Protein AF-A0A9C9YVL3-F1 (afdb_monomer_lite)

pLDDT: mean 72.08, std 9.13, range [41.22, 84.81]

Foldseek 3Di:
DADQKFFFDQFPVVVVVLVVVLVVQLVVLVPDPDDPVVSVVSNVVSVVVSVVVCCVRVVQPQQNFRMWGCPDQFWIWTQGPVRDIFIWGFPDWDADPFKIWTFTQTPVRDTDIDIGGCRRGDVVNSVSVNVVRVVVVVVDDD

Radius of gyration: 19.19 Å; chains: 1; bounding box: 43×33×53 Å

Secondary structure (DSSP, 8-state):
---SEEE-PPPHHHHHHHHHHHHHHHHHHHHS---HHHHHHHHHHHHHHHHHHHHHHHS--TT-EEEEEE-SSSEEEEEETTS-EEEEEEEEEEE-SSEEEEEEEETTS-EEEEEEEGGGS-HHHHHHHHHHHHHHHHHS--

Sequence (142 aa):
MLPSILDLKPSRQLRYWTLGIHLFAAVLILLLPLTPLLKSLFVVVTLTGLWLQYKKLFLTPSNMVRAIYIQNPESWRLKMADGGAETARLEHSIVFPRLIVLYLRRENGKIRSLLIPRDALPADQHRCLRAALRLRDSDTPS

Structure (mmCIF, N/CA/C/O backbone):
data_AF-A0A9C9YVL3-F1
#
_entry.id   AF-A0A9C9YVL3-F1
#
loop_
_atom_site.group_PDB
_atom_site.id
_atom_site.type_symbol
_atom_site.label_atom_id
_atom_site.label_alt_id
_atom_site.label_comp_id
_atom_site.label_asym_id
_atom_site.label_entity_id
_atom_site.label_seq_id
_atom_site.pdbx_PDB_ins_code
_atom_site.Cartn_x
_atom_site.Cartn_y
_atom_site.Cartn_z
_atom_site.occupancy
_atom_site.B_iso_or_equiv
_atom_site.auth_seq_id
_atom_site.auth_comp_id
_atom_site.auth_asym_id
_atom_site.auth_atom_id
_atom_site.pdbx_PDB_model_num
ATOM 1 N N . MET A 1 1 ? -22.224 -4.935 11.912 1.00 45.50 1 MET A N 1
ATOM 2 C CA . MET A 1 1 ? -21.143 -4.792 12.911 1.00 45.50 1 MET A CA 1
ATOM 3 C C . MET A 1 1 ? -19.816 -4.902 12.181 1.00 45.50 1 MET A C 1
ATOM 5 O O . MET A 1 1 ? -19.635 -5.859 11.437 1.00 45.50 1 MET A O 1
ATOM 9 N N . LEU A 1 2 ? -18.947 -3.895 12.286 1.00 55.84 2 LEU A N 1
ATOM 10 C CA . LEU A 1 2 ? -17.602 -3.975 11.712 1.00 55.84 2 LEU A CA 1
ATOM 11 C C . LEU A 1 2 ? -16.800 -5.040 12.469 1.00 55.84 2 LEU A C 1
ATOM 13 O O . LEU A 1 2 ? -16.876 -5.067 13.697 1.00 55.84 2 LEU A O 1
ATOM 17 N N . PRO A 1 3 ? -16.044 -5.909 11.781 1.00 58.47 3 PRO A N 1
ATOM 18 C CA . PRO A 1 3 ? -15.129 -6.811 12.462 1.00 58.47 3 PRO A CA 1
ATOM 19 C C . PRO A 1 3 ? -14.082 -5.983 13.218 1.00 58.47 3 PRO A C 1
ATOM 21 O O . PRO A 1 3 ? -13.428 -5.119 12.636 1.00 58.47 3 PRO A O 1
ATOM 24 N N . SER A 1 4 ? -13.923 -6.249 14.516 1.00 62.88 4 SER A N 1
ATOM 25 C CA . SER A 1 4 ? -12.994 -5.529 15.401 1.00 62.88 4 SER A CA 1
ATOM 26 C C . SER A 1 4 ? -11.519 -5.737 15.035 1.00 62.88 4 SER A C 1
ATOM 28 O O . SER A 1 4 ? -10.655 -5.027 15.546 1.00 62.88 4 SER A O 1
ATOM 30 N N . ILE A 1 5 ? -11.229 -6.705 14.159 1.00 67.25 5 ILE A N 1
ATOM 31 C CA . ILE A 1 5 ? -9.888 -7.072 13.704 1.00 67.25 5 ILE A CA 1
ATOM 32 C C . ILE A 1 5 ? -9.929 -7.292 12.190 1.00 67.25 5 ILE A C 1
ATOM 34 O O . ILE A 1 5 ? -10.707 -8.108 11.691 1.00 67.25 5 ILE A O 1
ATOM 38 N N . LEU A 1 6 ? -9.082 -6.566 11.466 1.00 67.56 6 LEU A N 1
ATOM 39 C CA . LEU A 1 6 ? -8.840 -6.736 10.035 1.00 67.56 6 LEU A CA 1
ATOM 40 C C . LEU A 1 6 ? -7.425 -7.283 9.846 1.00 67.56 6 LEU A C 1
ATOM 42 O O . LEU A 1 6 ? -6.454 -6.541 10.003 1.00 67.56 6 LEU A O 1
ATOM 46 N N . ASP A 1 7 ? -7.317 -8.568 9.507 1.00 66.75 7 ASP A N 1
ATOM 47 C CA . ASP A 1 7 ? -6.041 -9.214 9.189 1.00 66.75 7 ASP A CA 1
ATOM 48 C C . ASP A 1 7 ? -5.690 -8.982 7.719 1.00 66.75 7 ASP A C 1
ATOM 50 O O . ASP A 1 7 ? -6.351 -9.490 6.809 1.00 66.75 7 ASP A O 1
ATOM 54 N N . LEU A 1 8 ? -4.626 -8.218 7.482 1.00 64.75 8 LEU A N 1
ATOM 55 C CA . LEU A 1 8 ? -4.155 -7.898 6.141 1.00 64.75 8 LEU A CA 1
ATOM 56 C C . LEU A 1 8 ? -3.288 -9.048 5.626 1.00 64.75 8 LEU A C 1
ATOM 58 O O . LEU A 1 8 ? -2.188 -9.302 6.123 1.00 64.75 8 LEU A O 1
ATOM 62 N N . LYS A 1 9 ? -3.773 -9.748 4.599 1.00 62.88 9 LYS A N 1
ATOM 63 C CA . LYS A 1 9 ? -2.984 -10.750 3.877 1.00 62.88 9 LYS A CA 1
ATOM 64 C C . LYS A 1 9 ? -2.210 -10.089 2.732 1.00 62.88 9 LYS A C 1
ATOM 66 O O . LYS A 1 9 ? -2.752 -9.231 2.036 1.00 62.88 9 LYS A O 1
ATOM 71 N N . PRO A 1 10 ? -0.957 -10.497 2.472 1.00 57.25 10 PRO A N 1
ATOM 72 C CA . PRO A 1 10 ? -0.242 -10.057 1.280 1.00 57.25 10 PRO A CA 1
ATOM 73 C C . PRO A 1 10 ? -0.987 -10.542 0.024 1.00 57.25 10 PRO A C 1
ATOM 75 O O . PRO A 1 10 ? -1.215 -11.744 -0.147 1.00 57.25 10 PRO A O 1
ATOM 78 N N . SER A 1 11 ? -1.397 -9.606 -0.841 1.00 60.53 11 SER A N 1
ATOM 79 C CA . SER A 1 11 ? -2.190 -9.920 -2.037 1.00 60.53 11 SER A CA 1
ATOM 80 C C . SER A 1 11 ? -1.383 -10.770 -3.021 1.00 60.53 11 SER A C 1
ATOM 82 O O . SER A 1 11 ? -0.362 -10.348 -3.568 1.00 60.53 11 SER A O 1
ATOM 84 N N . ARG A 1 12 ? -1.885 -11.980 -3.290 1.00 59.88 12 ARG A N 1
ATOM 85 C CA . ARG A 1 12 ? -1.349 -12.879 -4.324 1.00 59.88 12 ARG A CA 1
ATOM 86 C C . ARG A 1 12 ? -1.584 -12.339 -5.736 1.00 59.88 12 ARG A C 1
ATOM 88 O O . ARG A 1 12 ? -0.812 -12.641 -6.640 1.00 59.88 12 ARG A O 1
ATOM 95 N N . GLN A 1 13 ? -2.627 -11.537 -5.929 1.00 62.44 13 GLN A N 1
ATOM 96 C CA . GLN A 1 13 ? -3.046 -11.049 -7.240 1.00 62.44 13 GLN A CA 1
ATOM 97 C C . GLN A 1 13 ? -2.070 -10.015 -7.801 1.00 62.44 13 GLN A C 1
ATOM 99 O O . GLN A 1 13 ? -1.775 -10.035 -8.995 1.00 62.44 13 GLN A O 1
ATOM 104 N N . LEU A 1 14 ? -1.495 -9.180 -6.929 1.00 62.88 14 LEU A N 1
ATOM 105 C CA . LEU A 1 14 ? -0.442 -8.245 -7.313 1.00 62.88 14 LEU A CA 1
ATOM 106 C C . LEU A 1 14 ? 0.786 -8.985 -7.865 1.00 62.88 14 LEU A C 1
ATOM 108 O O . LEU A 1 14 ? 1.341 -8.584 -8.880 1.00 62.88 14 LEU A O 1
ATOM 112 N N . ARG A 1 15 ? 1.155 -10.121 -7.258 1.00 63.22 15 ARG A N 1
ATOM 113 C CA . ARG A 1 15 ? 2.281 -10.952 -7.711 1.00 63.22 15 ARG A CA 1
ATOM 114 C C . ARG A 1 15 ? 2.055 -11.512 -9.119 1.00 63.22 15 ARG A C 1
ATOM 116 O O . ARG A 1 15 ? 2.984 -11.505 -9.922 1.00 63.22 15 ARG A O 1
ATOM 123 N N . TYR A 1 16 ? 0.837 -11.965 -9.426 1.00 71.56 16 TYR A N 1
ATOM 124 C CA . TYR A 1 16 ? 0.492 -12.452 -10.766 1.00 71.56 16 TYR A CA 1
ATOM 125 C C . TYR A 1 16 ? 0.487 -11.333 -11.811 1.00 71.56 16 TYR A C 1
ATOM 127 O O . TYR A 1 16 ? 1.026 -11.527 -12.896 1.00 71.56 16 TYR A O 1
ATOM 135 N N . TRP A 1 17 ? -0.059 -10.158 -11.482 1.00 73.00 17 TRP A N 1
ATOM 136 C CA . TRP A 1 17 ? -0.044 -9.004 -12.388 1.00 73.00 17 TRP A CA 1
ATOM 137 C C . TRP A 1 17 ? 1.367 -8.504 -12.667 1.00 73.00 17 TRP A C 1
ATOM 139 O O . TRP A 1 17 ? 1.712 -8.282 -13.826 1.00 73.00 17 TRP A O 1
ATOM 149 N N . THR A 1 18 ? 2.199 -8.383 -11.629 1.00 70.12 18 THR A N 1
ATOM 150 C CA . THR A 1 18 ? 3.607 -8.024 -11.800 1.00 70.12 18 THR A CA 1
ATOM 151 C C . THR A 1 18 ? 4.293 -9.032 -12.717 1.00 70.12 18 THR A C 1
ATOM 153 O O . THR A 1 18 ? 4.921 -8.621 -13.687 1.00 70.12 18 THR A O 1
ATOM 156 N N . LEU A 1 19 ? 4.120 -10.339 -12.490 1.00 74.75 19 LEU A N 1
ATOM 157 C CA . LEU A 1 19 ? 4.723 -11.362 -13.347 1.00 74.75 19 LEU A CA 1
ATOM 158 C C . LEU A 1 19 ? 4.229 -11.266 -14.800 1.00 74.75 19 LEU A C 1
ATOM 160 O O . LEU A 1 19 ? 5.043 -11.290 -15.718 1.00 74.75 19 LEU A O 1
ATOM 164 N N . GLY A 1 20 ? 2.919 -11.100 -15.005 1.00 78.00 20 GLY A N 1
ATOM 165 C CA . GLY A 1 20 ? 2.313 -10.993 -16.333 1.00 78.00 20 GLY A CA 1
ATOM 166 C C . GLY A 1 20 ? 2.812 -9.784 -17.123 1.00 78.00 20 GLY A C 1
ATOM 167 O O . GLY A 1 20 ? 3.191 -9.932 -18.282 1.00 78.00 20 GLY A O 1
ATOM 168 N N . ILE A 1 21 ? 2.894 -8.609 -16.490 1.00 79.69 21 ILE A N 1
ATOM 169 C CA . ILE A 1 21 ? 3.421 -7.389 -17.125 1.00 79.69 21 ILE A CA 1
ATOM 170 C C . ILE A 1 21 ? 4.890 -7.570 -17.520 1.00 79.69 21 ILE A C 1
ATOM 172 O O . ILE A 1 21 ? 5.280 -7.157 -18.608 1.00 79.69 21 ILE A O 1
ATOM 176 N N . HIS A 1 22 ? 5.700 -8.215 -16.675 1.00 72.69 22 HIS A N 1
ATOM 177 C CA . HIS A 1 22 ? 7.117 -8.437 -16.973 1.00 72.69 22 HIS A CA 1
ATOM 178 C C . HIS A 1 22 ? 7.315 -9.461 -18.093 1.00 72.69 22 HIS A C 1
ATOM 180 O O . HIS A 1 22 ? 8.167 -9.252 -18.955 1.00 72.69 22 HIS A O 1
ATOM 186 N N . LEU A 1 23 ? 6.502 -10.523 -18.131 1.00 78.50 23 LEU A N 1
ATOM 187 C CA . LEU A 1 23 ? 6.513 -11.482 -19.237 1.00 78.50 23 LEU A CA 1
ATOM 188 C C . LEU A 1 23 ? 6.107 -10.805 -20.552 1.00 78.50 23 LEU A C 1
ATOM 190 O O . LEU A 1 23 ? 6.771 -10.978 -21.569 1.00 78.50 23 LEU A O 1
ATOM 194 N N . PHE A 1 24 ? 5.047 -9.997 -20.519 1.00 78.69 24 PHE A N 1
ATOM 195 C CA . PHE A 1 24 ? 4.554 -9.274 -21.688 1.00 78.69 24 PHE A CA 1
ATOM 196 C C . PHE A 1 24 ? 5.580 -8.258 -22.206 1.00 78.69 24 PHE A C 1
ATOM 198 O O . PHE A 1 24 ? 5.845 -8.205 -23.405 1.00 78.69 24 PHE A O 1
ATOM 205 N N . ALA A 1 25 ? 6.224 -7.512 -21.302 1.00 74.75 25 ALA A N 1
ATOM 206 C CA . ALA A 1 25 ? 7.321 -6.614 -21.645 1.00 74.75 25 ALA A CA 1
ATOM 207 C C . ALA A 1 25 ? 8.502 -7.372 -22.277 1.00 74.75 25 ALA A C 1
ATOM 209 O O . ALA A 1 25 ? 9.006 -6.949 -23.314 1.00 74.75 25 ALA A O 1
ATOM 210 N N . ALA A 1 26 ? 8.906 -8.517 -21.714 1.00 73.69 26 ALA A N 1
ATOM 211 C CA . ALA A 1 26 ? 9.981 -9.341 -22.270 1.00 73.69 26 ALA A CA 1
ATOM 212 C C . ALA A 1 26 ? 9.658 -9.847 -23.687 1.00 73.69 26 ALA A C 1
ATOM 214 O O . ALA A 1 26 ? 10.512 -9.786 -24.572 1.00 73.69 26 ALA A O 1
ATOM 215 N N . VAL A 1 27 ? 8.416 -10.285 -23.919 1.00 77.81 27 VAL A N 1
ATOM 216 C CA . VAL A 1 27 ? 7.931 -10.720 -25.238 1.00 77.81 27 VAL A CA 1
ATOM 217 C C . VAL A 1 27 ? 7.959 -9.561 -26.239 1.00 77.81 27 VAL A C 1
ATOM 219 O O . VAL A 1 27 ? 8.515 -9.715 -27.325 1.00 77.81 27 VAL A O 1
ATOM 222 N N . LEU A 1 28 ? 7.453 -8.381 -25.866 1.00 75.75 28 LEU A N 1
ATOM 223 C CA . LEU A 1 28 ? 7.488 -7.192 -26.726 1.00 75.75 28 LEU A CA 1
ATOM 224 C C . LEU A 1 28 ? 8.918 -6.776 -27.097 1.00 75.75 28 LEU A C 1
ATOM 226 O O . LEU A 1 28 ? 9.182 -6.473 -28.259 1.00 75.75 28 LEU A O 1
ATOM 230 N N . ILE A 1 29 ? 9.852 -6.805 -26.141 1.00 69.06 29 ILE A N 1
ATOM 2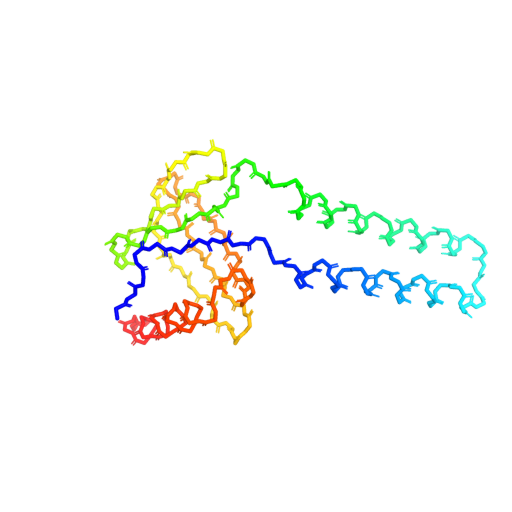31 C CA . ILE A 1 29 ? 11.272 -6.497 -26.387 1.00 69.06 29 ILE A CA 1
ATOM 232 C C . ILE A 1 29 ? 11.897 -7.504 -27.367 1.00 69.06 29 ILE A C 1
ATOM 234 O O . ILE A 1 29 ? 12.739 -7.128 -28.188 1.00 69.06 29 ILE A O 1
ATOM 238 N N . LEU A 1 30 ? 11.493 -8.777 -27.304 1.00 69.19 30 LEU A N 1
ATOM 239 C CA . LEU A 1 30 ? 11.973 -9.814 -28.219 1.00 69.19 30 LEU A CA 1
ATOM 240 C C . LEU A 1 30 ? 11.456 -9.610 -29.649 1.00 69.19 30 LEU A C 1
ATOM 242 O O . LEU A 1 30 ? 12.251 -9.713 -30.585 1.00 69.19 30 LEU A O 1
ATOM 246 N N . LEU A 1 31 ? 10.165 -9.297 -29.796 1.00 74.94 31 LEU A N 1
ATOM 247 C CA . LEU A 1 31 ? 9.484 -9.097 -31.083 1.00 74.94 31 LEU A CA 1
ATOM 248 C C . LEU A 1 31 ? 9.907 -7.815 -31.809 1.00 74.94 31 LEU A C 1
ATOM 250 O O . LEU A 1 31 ? 9.845 -7.759 -33.036 1.00 74.94 31 LEU A O 1
ATOM 254 N N . LEU A 1 32 ? 10.339 -6.785 -31.080 1.00 74.19 32 LEU A N 1
ATOM 255 C CA . LEU A 1 32 ? 10.742 -5.524 -31.689 1.00 74.19 32 LEU A CA 1
ATOM 256 C C . LEU A 1 32 ? 12.115 -5.647 -32.395 1.00 74.19 32 LEU A C 1
ATOM 258 O O . LEU A 1 32 ? 13.082 -6.134 -31.787 1.00 74.19 32 LEU A O 1
ATOM 262 N N . PRO A 1 33 ? 12.260 -5.150 -33.641 1.00 75.25 33 PRO A N 1
ATOM 263 C CA . PRO A 1 33 ? 13.529 -5.114 -34.370 1.00 75.25 33 PRO A CA 1
ATOM 264 C C . PRO A 1 33 ? 14.397 -3.944 -33.875 1.00 75.25 33 PRO A C 1
ATOM 266 O O . PRO A 1 33 ? 14.760 -3.038 -34.618 1.00 75.25 33 PRO A O 1
ATOM 269 N N . LEU A 1 34 ? 14.677 -3.927 -32.572 1.00 70.06 34 LEU A N 1
ATOM 270 C CA . LEU A 1 34 ? 15.510 -2.923 -31.919 1.00 70.06 34 LEU A CA 1
ATOM 271 C C . LEU A 1 34 ? 16.987 -3.293 -32.000 1.00 70.06 34 LEU A C 1
ATOM 273 O O . LEU A 1 34 ? 17.353 -4.471 -31.982 1.00 70.06 34 LEU A O 1
ATOM 277 N N . THR A 1 35 ? 17.838 -2.268 -31.989 1.00 78.81 35 THR A N 1
ATOM 278 C CA . THR A 1 35 ? 19.279 -2.441 -31.815 1.00 78.81 35 THR A CA 1
ATOM 279 C C . THR A 1 35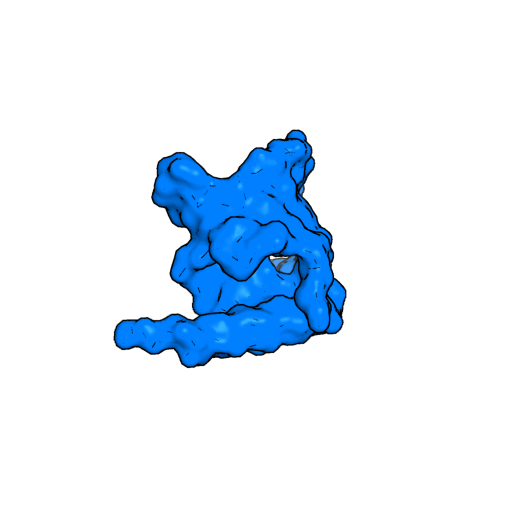 ? 19.578 -3.124 -30.472 1.00 78.81 35 THR A C 1
ATOM 281 O O . THR A 1 35 ? 18.872 -2.897 -29.480 1.00 78.81 35 THR A O 1
ATOM 284 N N . PRO A 1 36 ? 20.632 -3.958 -30.397 1.00 75.81 36 PRO A N 1
ATOM 285 C CA . PRO A 1 36 ? 20.960 -4.724 -29.191 1.00 75.81 36 PRO A CA 1
ATOM 286 C C . PRO A 1 36 ? 21.189 -3.835 -27.957 1.00 75.81 36 PRO A C 1
ATOM 288 O O . PRO A 1 36 ? 20.892 -4.249 -26.838 1.00 75.81 36 PRO A O 1
ATOM 291 N N . LEU A 1 37 ? 21.633 -2.591 -28.163 1.00 77.69 37 LEU A N 1
ATOM 292 C CA . LEU A 1 37 ? 21.833 -1.595 -27.110 1.00 77.69 37 LEU A CA 1
ATOM 293 C C . LEU A 1 37 ? 20.510 -1.078 -26.511 1.00 77.69 37 LEU A C 1
ATOM 295 O O . LEU A 1 37 ? 20.411 -0.881 -25.304 1.00 77.69 37 LEU A O 1
ATOM 299 N N . LEU A 1 38 ? 19.466 -0.902 -27.330 1.00 72.88 38 LEU A N 1
ATOM 300 C CA . LEU A 1 38 ? 18.135 -0.550 -26.826 1.00 72.88 38 LEU A CA 1
ATOM 301 C C . LEU A 1 38 ? 17.477 -1.743 -26.124 1.00 72.88 38 LEU A C 1
ATOM 303 O O . LEU A 1 38 ? 16.845 -1.563 -25.084 1.00 72.88 38 LEU A O 1
ATOM 307 N N . LYS A 1 39 ? 17.660 -2.967 -26.646 1.00 73.94 39 LYS A N 1
ATOM 308 C CA . LYS A 1 39 ? 17.154 -4.187 -25.992 1.00 73.94 39 LYS A CA 1
ATOM 309 C C . LYS A 1 39 ? 17.741 -4.364 -24.592 1.00 73.94 39 LYS A C 1
ATOM 311 O O . LYS A 1 39 ? 16.986 -4.633 -23.659 1.00 73.94 39 LYS A O 1
ATOM 316 N N . SER A 1 40 ? 19.052 -4.172 -24.420 1.00 75.50 40 SER A N 1
ATOM 317 C CA . SER A 1 40 ? 19.684 -4.277 -23.099 1.00 75.50 40 SER A CA 1
ATOM 318 C C . SER A 1 40 ? 19.174 -3.204 -22.132 1.00 75.50 40 SER A C 1
ATOM 320 O O . SER A 1 40 ? 18.864 -3.529 -20.986 1.00 75.50 40 SER A O 1
ATOM 322 N N . LEU A 1 41 ? 18.982 -1.963 -22.596 1.00 77.25 41 LEU A N 1
ATOM 323 C CA . LEU A 1 41 ? 18.432 -0.882 -21.775 1.00 77.25 41 LEU A CA 1
ATOM 324 C C . LEU A 1 41 ? 17.012 -1.202 -21.280 1.00 77.25 41 LEU A C 1
ATOM 326 O O . LEU A 1 41 ? 16.736 -1.090 -20.085 1.00 77.25 41 LEU A O 1
ATOM 330 N N . PHE A 1 42 ? 16.126 -1.667 -22.166 1.00 75.06 42 PHE A N 1
ATOM 331 C CA . PHE A 1 42 ? 14.765 -2.053 -21.785 1.00 75.06 42 PHE A CA 1
ATOM 332 C C . PHE A 1 42 ? 14.742 -3.221 -20.793 1.00 75.06 42 PHE A C 1
ATOM 334 O O . PHE A 1 42 ? 13.974 -3.191 -19.828 1.00 75.06 42 PHE A O 1
ATOM 341 N N . VAL A 1 43 ? 15.601 -4.226 -20.980 1.00 75.75 43 VAL A N 1
ATOM 342 C CA . VAL A 1 43 ? 15.724 -5.352 -20.042 1.00 75.75 43 VAL A CA 1
ATOM 343 C C . VAL A 1 43 ? 16.179 -4.868 -18.665 1.00 75.75 43 VAL A C 1
ATOM 345 O O . VAL A 1 43 ? 15.576 -5.253 -17.663 1.00 75.75 43 VAL A O 1
ATOM 348 N N . VAL A 1 44 ? 17.173 -3.976 -18.598 1.00 78.25 44 VAL A N 1
ATOM 349 C CA . VAL A 1 44 ? 17.663 -3.404 -17.331 1.00 78.25 44 VAL A CA 1
ATOM 350 C C . VAL A 1 44 ? 16.570 -2.606 -16.622 1.00 78.25 44 VAL A C 1
ATOM 352 O O . VAL A 1 44 ? 16.369 -2.805 -15.423 1.00 78.25 44 VAL A O 1
ATOM 355 N N . VAL A 1 45 ? 15.826 -1.759 -17.341 1.00 78.69 45 VAL A N 1
ATOM 356 C CA . VAL A 1 45 ? 14.703 -0.981 -16.781 1.00 78.69 45 VAL A CA 1
ATOM 357 C C . VAL A 1 45 ? 13.606 -1.903 -16.242 1.00 78.69 45 VAL A C 1
ATOM 359 O O . VAL A 1 45 ? 13.087 -1.697 -15.145 1.00 78.69 45 VAL A O 1
ATOM 362 N N . THR A 1 46 ? 13.290 -2.968 -16.978 1.00 74.69 46 THR A N 1
ATOM 363 C CA . THR A 1 46 ? 12.259 -3.936 -16.583 1.00 74.69 46 THR A CA 1
ATOM 364 C C . THR A 1 46 ? 12.697 -4.734 -15.348 1.00 74.69 46 THR A C 1
ATOM 366 O O . THR A 1 46 ? 11.932 -4.876 -14.397 1.00 74.69 46 THR A O 1
ATOM 369 N N . LEU A 1 47 ? 13.955 -5.185 -15.299 1.00 76.12 47 LEU A N 1
ATOM 370 C CA . LEU A 1 47 ? 14.532 -5.887 -14.144 1.00 76.12 47 LEU A CA 1
ATOM 371 C C . LEU A 1 47 ? 14.639 -4.997 -12.903 1.00 76.12 47 LEU A C 1
ATOM 373 O O . LEU A 1 47 ? 14.337 -5.453 -11.801 1.00 76.12 47 LEU A O 1
ATOM 377 N N . THR A 1 48 ? 15.032 -3.731 -13.053 1.00 78.75 48 THR A N 1
ATOM 378 C CA . THR A 1 48 ? 15.077 -2.787 -11.923 1.00 78.75 48 THR A CA 1
ATOM 379 C C . THR A 1 48 ? 13.679 -2.456 -11.411 1.00 78.75 48 THR A C 1
ATOM 381 O O . THR A 1 48 ? 13.471 -2.448 -10.197 1.00 78.75 48 THR A O 1
ATOM 384 N N . GLY A 1 49 ? 12.699 -2.272 -12.300 1.00 73.69 49 GLY A N 1
ATOM 385 C CA . GLY A 1 49 ? 11.288 -2.136 -11.928 1.00 73.69 49 GLY A CA 1
ATOM 386 C C . GLY A 1 49 ? 10.768 -3.353 -11.155 1.00 73.69 49 GLY A C 1
ATOM 387 O O . GLY A 1 49 ? 10.164 -3.188 -10.087 1.00 73.69 49 GLY A O 1
ATOM 388 N N . LEU A 1 50 ? 11.081 -4.565 -11.633 1.00 70.31 50 LEU A N 1
ATOM 389 C CA . LEU A 1 50 ? 10.746 -5.817 -10.952 1.00 70.31 50 LEU A CA 1
ATOM 390 C C . LEU A 1 50 ? 11.385 -5.881 -9.576 1.00 70.31 50 LEU A C 1
ATOM 392 O O . LEU A 1 50 ? 10.710 -6.196 -8.605 1.00 70.31 50 LEU A O 1
ATOM 396 N N . TRP A 1 51 ? 12.675 -5.567 -9.484 1.00 71.69 51 TRP A N 1
ATOM 397 C CA . TRP A 1 51 ? 13.438 -5.634 -8.246 1.00 71.69 51 TRP A CA 1
ATOM 398 C C . TRP A 1 51 ? 12.924 -4.642 -7.203 1.00 71.69 51 TRP A C 1
ATOM 400 O O . TRP A 1 51 ? 12.790 -4.996 -6.034 1.00 71.69 51 TRP A O 1
ATOM 410 N N . LEU A 1 52 ? 12.574 -3.418 -7.607 1.00 70.12 52 LEU A N 1
ATOM 411 C CA . LEU A 1 52 ? 12.001 -2.409 -6.713 1.00 70.12 52 LEU A CA 1
ATOM 412 C C . LEU A 1 52 ? 10.596 -2.797 -6.232 1.00 70.12 52 LEU A C 1
ATOM 414 O O . LEU A 1 52 ? 10.291 -2.629 -5.048 1.00 70.12 52 LEU A O 1
ATOM 418 N N . GLN A 1 53 ? 9.750 -3.343 -7.113 1.00 64.50 53 GLN A N 1
ATOM 419 C CA . GLN A 1 53 ? 8.438 -3.873 -6.719 1.00 64.50 53 GLN A CA 1
ATOM 420 C C . GLN A 1 53 ? 8.572 -5.104 -5.828 1.00 64.50 53 GLN A C 1
ATOM 422 O O . GLN A 1 53 ? 7.912 -5.179 -4.796 1.00 64.50 53 GLN A O 1
ATOM 427 N N . TYR A 1 54 ? 9.451 -6.036 -6.189 1.00 63.84 54 TYR A N 1
ATOM 428 C CA . TYR A 1 54 ? 9.737 -7.236 -5.418 1.00 63.84 54 TYR A CA 1
ATOM 429 C C . TYR A 1 54 ? 10.262 -6.862 -4.038 1.00 63.84 54 TYR A C 1
ATOM 431 O O . TYR A 1 54 ? 9.736 -7.354 -3.049 1.00 63.84 54 TYR A O 1
ATOM 439 N N . LYS A 1 55 ? 11.202 -5.914 -3.935 1.00 60.06 55 LYS A N 1
ATOM 440 C CA . LYS A 1 55 ? 11.629 -5.362 -2.647 1.00 60.06 55 LYS A CA 1
ATOM 441 C C . LYS A 1 55 ? 10.443 -4.804 -1.861 1.00 60.06 55 LYS A C 1
ATOM 443 O O . LYS A 1 55 ? 10.282 -5.179 -0.713 1.00 60.06 55 LYS A O 1
ATOM 448 N N . LYS A 1 56 ? 9.577 -3.980 -2.455 1.00 59.75 56 LYS A N 1
ATOM 449 C CA . LYS A 1 56 ? 8.406 -3.423 -1.747 1.00 59.75 56 LYS A CA 1
ATOM 450 C C . LYS A 1 56 ? 7.372 -4.473 -1.314 1.00 59.75 56 LYS A C 1
ATOM 452 O O . LYS A 1 56 ? 6.693 -4.248 -0.318 1.00 59.75 56 LYS A O 1
ATOM 457 N N . LEU A 1 57 ? 7.224 -5.572 -2.057 1.00 57.12 57 LEU A N 1
ATOM 458 C CA . LEU A 1 57 ? 6.239 -6.625 -1.778 1.00 57.12 57 LEU A CA 1
ATOM 459 C C . LEU A 1 57 ? 6.761 -7.739 -0.865 1.00 57.12 57 LEU A C 1
ATOM 461 O O . LEU A 1 57 ? 6.004 -8.256 -0.050 1.00 57.12 57 LEU A O 1
ATOM 465 N N . PHE A 1 58 ? 8.016 -8.153 -1.047 1.00 50.22 58 PHE A N 1
ATOM 466 C CA . PHE A 1 58 ? 8.622 -9.294 -0.357 1.00 50.22 58 PHE A CA 1
ATOM 467 C C . PHE A 1 58 ? 9.469 -8.893 0.839 1.00 50.22 58 PHE A C 1
ATOM 469 O O . PHE A 1 58 ? 9.449 -9.613 1.838 1.00 50.22 58 PHE A O 1
ATOM 476 N N . LEU A 1 59 ? 10.167 -7.750 0.797 1.00 48.22 59 LEU A N 1
ATOM 477 C CA . LEU A 1 59 ? 10.685 -7.166 2.032 1.00 48.22 59 LEU A CA 1
ATOM 478 C C . LEU A 1 59 ? 9.491 -6.513 2.699 1.00 48.22 59 LEU A C 1
ATOM 480 O O . LEU A 1 59 ? 9.260 -5.324 2.517 1.00 48.22 59 LEU A O 1
ATOM 484 N N . THR A 1 60 ? 8.722 -7.329 3.420 1.00 52.34 60 THR A N 1
ATOM 485 C CA . THR A 1 60 ? 7.762 -6.872 4.423 1.00 52.34 60 THR A CA 1
ATOM 486 C C . THR A 1 60 ? 8.514 -5.841 5.254 1.00 52.34 60 THR A C 1
ATOM 488 O O . THR A 1 60 ? 9.419 -6.234 5.996 1.00 52.34 60 THR A O 1
ATOM 491 N N . PRO A 1 61 ? 8.257 -4.528 5.094 1.00 55.41 61 PRO A N 1
ATOM 492 C CA . PRO A 1 61 ? 8.929 -3.566 5.948 1.00 55.41 61 PRO A CA 1
ATOM 493 C C . PRO A 1 61 ? 8.584 -3.959 7.387 1.00 55.41 61 PRO A C 1
ATOM 495 O O . PRO A 1 61 ? 7.447 -4.358 7.628 1.00 55.41 61 PRO A O 1
ATOM 498 N N . SER A 1 62 ? 9.502 -3.859 8.348 1.00 52.88 62 SER A N 1
ATOM 499 C CA . SER A 1 62 ? 9.170 -4.055 9.776 1.00 52.88 62 SER A CA 1
ATOM 500 C C . SER A 1 62 ? 7.907 -3.272 10.171 1.00 52.88 62 SER A C 1
ATOM 502 O O . SER A 1 62 ? 7.014 -3.774 10.844 1.00 52.88 62 SER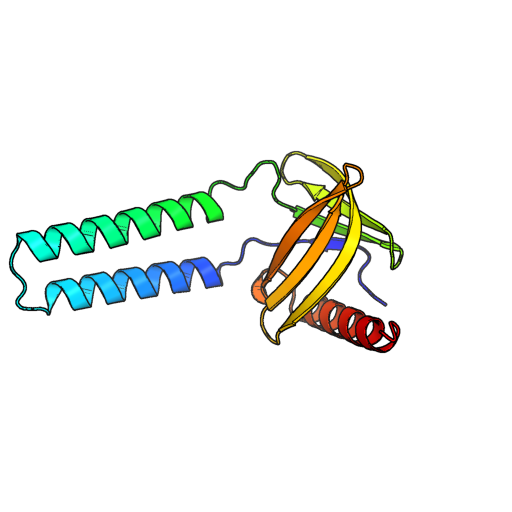 A O 1
ATOM 504 N N . ASN A 1 63 ? 7.760 -2.095 9.562 1.00 57.53 63 ASN A N 1
ATOM 505 C CA . ASN A 1 63 ? 6.605 -1.217 9.645 1.00 57.53 63 ASN A CA 1
ATOM 506 C C . ASN A 1 63 ? 5.336 -1.691 8.901 1.00 57.53 63 ASN A C 1
ATOM 508 O O . ASN A 1 63 ? 4.380 -0.924 8.847 1.00 57.53 63 ASN A O 1
ATOM 512 N N . MET A 1 64 ? 5.273 -2.846 8.239 1.00 66.06 64 MET A N 1
ATOM 513 C CA . MET A 1 64 ? 4.074 -3.259 7.494 1.00 66.06 64 MET A CA 1
ATOM 514 C C . MET A 1 64 ? 2.925 -3.510 8.463 1.00 66.06 64 MET A C 1
ATOM 516 O O . MET A 1 64 ? 3.075 -4.282 9.400 1.00 66.06 64 MET A O 1
ATOM 520 N N . VAL A 1 65 ? 1.771 -2.887 8.236 1.00 67.44 65 VAL A N 1
ATOM 521 C CA . VAL A 1 65 ? 0.587 -3.142 9.060 1.00 67.44 65 VAL A CA 1
ATOM 522 C C . VAL A 1 65 ? 0.089 -4.551 8.743 1.00 67.44 65 VAL A C 1
ATOM 524 O O . VAL A 1 65 ? -0.278 -4.842 7.606 1.00 67.44 65 VAL A O 1
ATOM 527 N N . ARG A 1 66 ? 0.112 -5.429 9.743 1.00 71.44 66 ARG A N 1
ATOM 528 C CA . ARG A 1 66 ? -0.328 -6.825 9.659 1.00 71.44 66 ARG A CA 1
ATOM 529 C C . ARG A 1 66 ? -1.782 -6.982 10.088 1.00 71.44 66 ARG A C 1
ATOM 531 O O . ARG A 1 66 ? -2.507 -7.770 9.492 1.00 71.44 66 ARG A O 1
ATOM 538 N N . ALA A 1 67 ? -2.203 -6.217 11.091 1.00 71.69 67 ALA A N 1
ATOM 539 C CA . ALA A 1 67 ? -3.590 -6.185 11.529 1.00 71.69 67 ALA A CA 1
ATOM 540 C C . ALA A 1 67 ? -4.008 -4.770 11.931 1.00 71.69 67 ALA A C 1
ATOM 542 O O . ALA A 1 67 ? -3.203 -3.997 12.455 1.00 71.69 67 ALA A O 1
ATOM 543 N N . ILE A 1 68 ? -5.275 -4.444 11.695 1.00 76.69 68 ILE A N 1
ATOM 544 C CA . ILE A 1 68 ? -5.903 -3.208 12.162 1.00 76.69 68 ILE A CA 1
ATOM 545 C C . ILE A 1 68 ? -6.968 -3.586 13.182 1.00 76.69 68 ILE A C 1
ATOM 547 O O . ILE A 1 68 ? -7.883 -4.350 12.877 1.00 76.69 68 ILE A O 1
ATOM 551 N N . TYR A 1 69 ? -6.857 -3.020 14.375 1.00 76.69 69 TYR A N 1
ATOM 552 C CA . TYR A 1 69 ? -7.861 -3.108 15.422 1.00 76.69 69 TYR A CA 1
ATOM 553 C C . TYR A 1 69 ? -8.635 -1.796 15.450 1.00 76.69 69 TYR A C 1
ATOM 555 O O . TYR A 1 69 ? -8.083 -0.745 15.787 1.00 76.69 69 TYR A O 1
ATOM 563 N N . ILE A 1 70 ? -9.910 -1.849 15.083 1.00 71.75 70 ILE A N 1
ATOM 564 C CA . ILE A 1 70 ? -10.790 -0.681 15.148 1.00 71.75 70 ILE A CA 1
ATOM 565 C C . ILE A 1 70 ? -11.353 -0.653 16.567 1.00 71.75 70 ILE A C 1
ATOM 567 O O . ILE A 1 70 ? -12.260 -1.420 16.884 1.00 71.75 70 ILE A O 1
ATOM 571 N N . GLN A 1 71 ? -10.759 0.170 17.437 1.00 69.75 71 GLN A N 1
ATOM 572 C CA . GLN A 1 71 ? -11.246 0.331 18.808 1.00 69.75 71 GLN A CA 1
ATOM 573 C C . GLN A 1 71 ? -12.408 1.321 18.848 1.00 69.75 71 GLN A C 1
ATOM 575 O O . GLN A 1 71 ? -13.441 1.002 19.420 1.00 69.75 71 GLN A O 1
ATOM 580 N N . ASN A 1 72 ? -12.265 2.465 18.172 1.00 69.00 72 ASN A N 1
ATOM 581 C CA . ASN A 1 72 ? -13.307 3.479 18.005 1.00 69.00 72 ASN A CA 1
ATOM 582 C C . ASN A 1 72 ? -13.323 4.002 16.557 1.00 69.00 72 ASN A C 1
ATOM 584 O O . ASN A 1 72 ? -12.351 3.802 15.820 1.00 69.00 72 ASN A O 1
ATOM 588 N N . PRO A 1 73 ? -14.376 4.734 16.138 1.00 65.50 73 PRO A N 1
ATOM 589 C CA . PRO A 1 73 ? -14.408 5.394 14.832 1.00 65.50 73 PRO A CA 1
ATOM 590 C C . PRO A 1 73 ? -13.176 6.282 14.599 1.00 65.50 73 PRO A C 1
ATOM 592 O O . PRO A 1 73 ? -12.616 6.296 13.502 1.00 65.50 73 PRO A O 1
ATOM 595 N N . GLU A 1 74 ? -12.700 6.958 15.644 1.00 68.50 74 GLU A N 1
ATOM 596 C CA . GLU A 1 74 ? -11.565 7.878 15.568 1.00 68.50 74 GLU A CA 1
ATOM 597 C C . GLU A 1 74 ? -10.207 7.270 15.926 1.00 68.50 74 GLU A C 1
ATOM 599 O O . GLU A 1 74 ? -9.192 7.799 15.481 1.00 68.50 74 GLU A O 1
ATOM 604 N N . SER A 1 75 ? -10.155 6.191 16.716 1.00 75.00 75 SER A N 1
ATOM 605 C CA . SER A 1 75 ? -8.893 5.609 17.190 1.00 75.00 75 SER A CA 1
ATOM 606 C C . SER A 1 75 ? -8.719 4.166 16.721 1.00 75.00 75 SER A C 1
ATOM 608 O O . SER A 1 75 ? -9.491 3.255 17.037 1.00 75.00 75 SER A O 1
ATOM 610 N N . TRP A 1 76 ? -7.694 3.976 15.896 1.00 83.62 76 TRP A N 1
ATOM 611 C CA . TRP A 1 76 ? -7.368 2.715 15.247 1.00 83.62 76 TRP A CA 1
ATOM 612 C C . TRP A 1 76 ? -6.013 2.253 15.781 1.00 83.62 76 TRP A C 1
ATOM 614 O O . TRP A 1 76 ? -5.063 3.031 15.830 1.00 83.62 76 TRP A O 1
ATOM 624 N N . ARG A 1 77 ? -5.890 0.987 16.180 1.00 83.19 77 ARG A N 1
ATOM 625 C CA . ARG A 1 77 ? -4.602 0.398 16.570 1.00 83.19 77 ARG A CA 1
ATOM 626 C C . ARG A 1 77 ? -4.048 -0.425 15.420 1.00 83.19 77 ARG A C 1
ATOM 628 O O . ARG A 1 77 ? -4.642 -1.411 14.992 1.00 83.19 77 ARG A O 1
ATOM 635 N N . LEU A 1 78 ? -2.893 -0.013 14.925 1.00 81.81 78 LEU A N 1
ATOM 636 C CA . LEU A 1 78 ? -2.138 -0.688 13.883 1.00 81.81 78 LEU A CA 1
ATOM 637 C C . LEU A 1 78 ? -1.156 -1.646 14.536 1.00 81.81 78 LEU A C 1
ATOM 639 O O . LEU A 1 78 ? -0.280 -1.228 15.289 1.00 81.81 78 LEU A O 1
ATOM 643 N N . LYS A 1 79 ? -1.287 -2.931 14.234 1.00 80.19 79 LYS A N 1
ATOM 644 C CA . LYS A 1 79 ? -0.293 -3.933 14.597 1.00 80.19 79 LYS A CA 1
ATOM 645 C C . LYS A 1 79 ? 0.645 -4.123 13.419 1.00 80.19 79 LYS A C 1
ATOM 647 O O . LYS A 1 79 ? 0.215 -4.516 12.334 1.00 80.19 79 LYS A O 1
ATOM 652 N N . MET A 1 80 ? 1.910 -3.814 13.634 1.00 77.25 80 MET A N 1
ATOM 653 C CA . MET A 1 80 ? 2.981 -3.942 12.661 1.00 77.25 80 MET A CA 1
ATOM 654 C C . MET A 1 80 ? 3.469 -5.396 12.582 1.00 77.25 80 MET A C 1
ATOM 656 O O . MET A 1 80 ? 3.224 -6.217 13.472 1.00 77.25 80 MET A O 1
ATOM 660 N N . ALA A 1 81 ? 4.136 -5.739 11.484 1.00 68.81 81 ALA A N 1
ATOM 661 C CA . ALA A 1 81 ? 4.677 -7.070 11.240 1.00 68.81 81 ALA A CA 1
ATOM 662 C C . ALA A 1 81 ? 5.845 -7.408 12.180 1.00 68.81 81 ALA A C 1
ATOM 664 O O . ALA A 1 81 ? 6.021 -8.582 12.501 1.00 68.81 81 ALA A O 1
ATOM 665 N N . ASP A 1 82 ? 6.576 -6.396 12.657 1.00 69.19 82 ASP A N 1
ATOM 666 C CA . ASP A 1 82 ? 7.622 -6.514 13.685 1.00 69.19 82 ASP A CA 1
ATOM 667 C C . ASP A 1 82 ? 7.083 -6.756 15.110 1.00 69.19 82 ASP A C 1
ATOM 669 O O . ASP A 1 82 ? 7.860 -6.937 16.043 1.00 69.19 82 ASP A O 1
ATOM 673 N N . GLY A 1 83 ? 5.756 -6.803 15.281 1.00 70.12 83 GLY A N 1
ATOM 674 C CA . GLY A 1 83 ? 5.100 -6.992 16.574 1.00 70.12 83 GLY A CA 1
ATOM 675 C C . GLY A 1 83 ? 4.788 -5.690 17.312 1.00 70.12 83 GLY A C 1
ATOM 676 O O . GLY A 1 83 ? 4.059 -5.733 18.305 1.00 70.12 83 GLY A O 1
ATOM 677 N N . GLY A 1 84 ? 5.252 -4.542 16.809 1.00 78.56 84 GLY A N 1
ATOM 678 C CA . GLY A 1 84 ? 4.897 -3.229 17.331 1.00 78.56 84 GLY A CA 1
ATOM 679 C C . GLY A 1 84 ? 3.399 -2.956 17.204 1.00 78.56 84 GLY A C 1
ATOM 680 O O . GLY A 1 84 ? 2.747 -3.368 16.243 1.00 78.56 84 GLY A O 1
ATOM 681 N N . ALA A 1 85 ? 2.835 -2.251 18.178 1.00 80.50 85 ALA A N 1
ATOM 682 C CA . ALA A 1 85 ? 1.473 -1.743 18.111 1.00 80.50 85 ALA A CA 1
ATOM 683 C C . ALA A 1 85 ? 1.511 -0.225 18.218 1.00 80.50 85 ALA A C 1
ATOM 685 O O . ALA A 1 85 ? 2.194 0.319 19.081 1.00 80.50 85 ALA A O 1
ATOM 686 N N . GLU A 1 86 ? 0.762 0.448 17.359 1.00 83.06 86 GLU A N 1
ATOM 687 C CA . GLU A 1 86 ? 0.715 1.900 17.334 1.00 83.06 86 GLU A CA 1
ATOM 688 C C . GLU A 1 86 ? -0.715 2.399 17.176 1.00 83.06 86 GLU A C 1
ATOM 690 O O . GLU A 1 86 ? -1.486 1.867 16.376 1.00 83.06 86 GLU A O 1
ATOM 695 N N . THR A 1 87 ? -1.066 3.434 17.929 1.00 83.38 87 THR A N 1
ATOM 696 C CA . THR A 1 87 ? -2.337 4.135 17.774 1.00 83.38 87 THR A CA 1
ATOM 697 C C . THR A 1 87 ? -2.237 5.142 16.633 1.00 83.38 87 THR A C 1
ATOM 699 O O . THR A 1 87 ? -1.292 5.927 16.536 1.00 83.38 87 THR A O 1
ATOM 702 N N . ALA A 1 88 ? -3.229 5.130 15.754 1.00 84.38 88 ALA A N 1
ATOM 703 C CA . ALA A 1 88 ? -3.371 6.095 14.684 1.00 84.38 88 ALA A CA 1
ATOM 704 C C . ALA A 1 88 ? -4.826 6.555 14.573 1.00 84.38 88 ALA A C 1
ATOM 706 O O . ALA A 1 88 ? -5.765 5.793 14.814 1.00 84.38 88 ALA A O 1
ATOM 707 N N . ARG A 1 89 ? -5.011 7.813 14.185 1.00 84.81 89 ARG A N 1
ATOM 708 C CA . ARG A 1 89 ? -6.318 8.396 13.886 1.00 84.81 89 ARG A CA 1
ATOM 709 C C . ARG A 1 89 ? -6.527 8.410 12.378 1.00 84.81 89 ARG A C 1
ATOM 711 O O . ARG A 1 89 ? -5.631 8.802 11.633 1.00 84.81 89 ARG A O 1
ATOM 718 N N . LEU A 1 90 ? -7.703 7.981 11.920 1.00 82.94 90 LEU A N 1
ATOM 719 C CA . LEU A 1 90 ? -8.066 8.101 10.508 1.00 82.94 90 LEU A CA 1
ATOM 720 C C . LEU A 1 90 ? -8.355 9.565 10.186 1.00 82.94 90 LEU A C 1
ATOM 722 O O . LEU A 1 90 ? -9.314 10.125 10.712 1.00 82.94 90 LEU A O 1
ATOM 726 N N . GLU A 1 91 ? -7.513 10.151 9.341 1.00 83.00 91 GLU A N 1
ATOM 727 C CA . GLU A 1 91 ? -7.605 11.542 8.900 1.00 83.00 91 GLU A CA 1
ATOM 728 C C . GLU A 1 91 ? -8.413 11.651 7.608 1.00 83.00 91 GLU A C 1
ATOM 730 O O . GLU A 1 91 ? -9.317 12.471 7.511 1.00 83.00 91 GLU A O 1
ATOM 735 N N . HIS A 1 92 ? -8.127 10.784 6.636 1.00 83.44 92 HIS A N 1
ATOM 736 C CA . HIS A 1 92 ? -8.835 10.769 5.361 1.00 83.44 92 HIS A CA 1
ATOM 737 C C . HIS A 1 92 ? -8.917 9.349 4.795 1.00 83.44 92 HIS A C 1
ATOM 739 O O . HIS A 1 92 ? -8.029 8.523 5.028 1.00 83.44 92 HIS A O 1
ATOM 745 N N . SER A 1 93 ? -9.961 9.056 4.023 1.00 81.44 93 SER A N 1
ATOM 746 C CA . SER A 1 93 ? -10.099 7.788 3.308 1.00 81.44 93 SER A CA 1
ATOM 747 C C . SER A 1 93 ? -10.524 8.007 1.868 1.00 81.44 93 SER A C 1
ATOM 749 O O . SER A 1 93 ? -11.434 8.773 1.591 1.00 81.44 93 SER A O 1
ATOM 751 N N . ILE A 1 94 ? -9.888 7.280 0.951 1.00 79.44 94 ILE A N 1
ATOM 752 C CA . ILE A 1 94 ? -10.294 7.222 -0.450 1.00 79.44 94 ILE A CA 1
ATOM 753 C C . ILE A 1 94 ? -10.742 5.799 -0.748 1.00 79.44 94 ILE A C 1
ATOM 755 O O . ILE A 1 94 ? -9.980 4.836 -0.616 1.00 79.44 94 ILE A O 1
ATOM 759 N N . VAL A 1 95 ? -12.000 5.662 -1.154 1.00 81.81 95 VAL A N 1
ATOM 760 C CA . VAL A 1 95 ? -12.662 4.367 -1.299 1.00 81.81 95 VAL A CA 1
ATOM 761 C C . VAL A 1 95 ? -12.925 4.060 -2.773 1.00 81.81 95 VAL A C 1
ATOM 763 O O . VAL A 1 95 ? -13.916 4.510 -3.349 1.00 81.81 95 VAL A O 1
ATOM 766 N N . PHE A 1 96 ? -12.087 3.220 -3.381 1.00 77.06 96 PHE A N 1
ATOM 767 C CA . PHE A 1 96 ? -12.322 2.676 -4.721 1.00 77.06 96 PHE A CA 1
ATOM 768 C C . PHE A 1 96 ? -13.007 1.296 -4.661 1.00 77.06 96 PHE A C 1
ATOM 770 O O . PHE A 1 96 ? -12.933 0.588 -3.655 1.00 77.06 96 PHE A O 1
ATOM 777 N N . PRO A 1 97 ? -13.652 0.839 -5.755 1.00 73.62 97 PRO A N 1
ATOM 778 C CA . PRO A 1 97 ? -14.304 -0.474 -5.794 1.00 73.62 97 PRO A CA 1
ATOM 779 C C . PRO A 1 97 ? -13.367 -1.664 -5.528 1.00 73.62 97 PRO A C 1
ATOM 781 O O . PRO A 1 97 ? -13.814 -2.697 -5.030 1.00 73.62 97 PRO A O 1
ATOM 784 N N . ARG A 1 98 ? -12.078 -1.536 -5.876 1.00 71.75 98 ARG A N 1
ATOM 785 C CA . ARG A 1 98 ? -11.068 -2.607 -5.762 1.00 71.75 98 ARG A CA 1
ATOM 786 C C . ARG A 1 98 ? -9.895 -2.261 -4.837 1.00 71.75 98 ARG A C 1
ATOM 788 O O . ARG A 1 98 ? -9.024 -3.104 -4.641 1.00 71.75 98 ARG A O 1
ATOM 795 N N . LEU A 1 99 ? -9.854 -1.041 -4.307 1.00 75.62 99 LEU A N 1
ATOM 796 C CA . LEU A 1 99 ? -8.737 -0.510 -3.530 1.00 75.62 99 LEU A CA 1
ATOM 797 C C . LEU A 1 99 ? -9.261 0.502 -2.515 1.00 75.62 99 LEU A C 1
ATOM 799 O O . LEU A 1 99 ? -10.047 1.375 -2.861 1.00 75.62 99 LEU A O 1
ATOM 803 N N . ILE A 1 100 ? -8.799 0.426 -1.280 1.00 78.38 100 ILE A N 1
ATOM 804 C CA . ILE A 1 100 ? -9.096 1.417 -0.250 1.00 78.38 100 ILE A CA 1
ATOM 805 C C . ILE A 1 100 ? -7.769 2.039 0.173 1.00 78.38 100 ILE A C 1
ATOM 807 O O . ILE A 1 100 ? -6.818 1.324 0.488 1.00 78.38 100 ILE A O 1
ATOM 811 N N . VAL A 1 101 ? -7.693 3.365 0.152 1.00 81.31 101 VAL A N 1
ATOM 812 C CA . VAL A 1 101 ? -6.542 4.129 0.638 1.00 81.31 101 VAL A CA 1
ATOM 813 C C . VAL A 1 101 ? -6.944 4.796 1.943 1.00 81.31 101 VAL A C 1
ATOM 815 O O . VAL A 1 101 ? -7.899 5.566 1.973 1.00 81.31 101 VAL A O 1
ATOM 818 N N . LEU A 1 102 ? -6.232 4.501 3.022 1.00 82.50 102 LEU A N 1
ATOM 819 C CA . LEU A 1 102 ? -6.450 5.117 4.327 1.00 82.50 102 LEU A CA 1
ATOM 820 C C . LEU A 1 102 ? -5.269 6.017 4.664 1.00 82.50 102 LEU A C 1
ATOM 822 O O . LEU A 1 102 ? -4.125 5.570 4.630 1.00 82.50 102 LEU A O 1
ATOM 826 N N . TYR A 1 103 ? -5.541 7.264 5.018 1.00 82.50 103 TYR A N 1
ATOM 827 C CA . TYR A 1 103 ? -4.558 8.205 5.538 1.00 82.50 103 TYR A CA 1
ATOM 828 C C . TYR A 1 103 ? -4.701 8.248 7.054 1.00 82.50 103 TYR A C 1
ATOM 830 O O . TYR A 1 103 ? -5.680 8.756 7.600 1.00 82.50 103 TYR A O 1
ATOM 838 N N . LEU A 1 104 ? -3.730 7.647 7.728 1.00 82.38 104 LEU A N 1
ATOM 839 C CA . LEU A 1 104 ? -3.714 7.451 9.168 1.00 82.38 104 LEU A CA 1
ATOM 840 C C . LEU A 1 104 ? -2.655 8.370 9.771 1.00 82.38 104 LEU A C 1
ATOM 842 O O . LEU A 1 104 ? -1.467 8.234 9.470 1.00 82.38 104 LEU A O 1
ATOM 846 N N . ARG A 1 105 ? -3.070 9.297 10.629 1.00 83.38 105 ARG A N 1
ATOM 847 C CA . ARG A 1 105 ? -2.163 10.149 11.395 1.00 83.38 105 ARG A CA 1
ATOM 848 C C . ARG A 1 105 ? -1.729 9.413 12.657 1.00 83.38 105 ARG A C 1
ATOM 850 O O . ARG A 1 105 ? -2.561 9.040 13.481 1.00 83.38 105 ARG A O 1
ATOM 857 N N . ARG A 1 106 ? -0.427 9.175 12.787 1.00 84.81 106 ARG A N 1
ATOM 858 C CA . ARG A 1 106 ? 0.191 8.566 13.975 1.00 84.81 106 ARG A CA 1
ATOM 859 C C . ARG A 1 106 ? 0.242 9.580 15.124 1.00 84.81 106 ARG A C 1
ATOM 861 O O . ARG A 1 106 ? 0.187 10.784 14.881 1.00 84.81 106 ARG A O 1
ATOM 868 N N . GLU A 1 107 ? 0.434 9.111 16.356 1.00 80.25 107 GLU A N 1
ATOM 869 C CA . GLU A 1 107 ? 0.619 9.996 17.525 1.00 80.25 107 GLU A CA 1
ATOM 870 C C . GLU A 1 107 ? 1.803 10.964 17.364 1.00 80.25 107 GLU A C 1
ATOM 872 O O . GLU A 1 107 ? 1.742 12.104 17.808 1.00 80.25 107 GLU A O 1
ATOM 877 N N . ASN A 1 108 ? 2.847 10.565 16.632 1.00 80.19 108 ASN A N 1
ATOM 878 C CA . ASN A 1 108 ? 3.989 11.428 16.305 1.00 80.19 108 ASN A CA 1
ATOM 879 C C . ASN A 1 108 ? 3.693 12.507 15.235 1.00 80.19 108 ASN A C 1
ATOM 881 O O . ASN A 1 108 ? 4.623 13.128 14.721 1.00 80.19 108 ASN A O 1
ATOM 885 N N . GLY A 1 109 ? 2.429 12.678 14.834 1.00 77.31 109 GLY A N 1
ATOM 886 C CA . GLY A 1 109 ? 1.984 13.662 13.845 1.00 77.31 109 GLY A CA 1
ATOM 887 C C . GLY A 1 109 ? 2.267 13.293 12.386 1.00 77.31 109 GLY A C 1
ATOM 888 O O . GLY A 1 109 ? 1.799 13.987 11.485 1.00 77.31 109 GLY A O 1
ATOM 889 N N . LYS A 1 110 ? 2.990 12.198 12.108 1.00 80.94 110 LYS A N 1
ATOM 890 C CA . LYS A 1 110 ? 3.261 11.769 10.730 1.00 80.94 110 LYS A CA 1
ATOM 891 C C . LYS A 1 110 ? 2.032 11.099 10.125 1.00 80.94 110 LYS A C 1
ATOM 893 O O . LYS A 1 110 ? 1.460 10.171 10.702 1.00 80.94 110 LYS A O 1
ATOM 898 N N . ILE A 1 111 ? 1.681 11.534 8.919 1.00 79.06 111 ILE A N 1
ATOM 899 C CA . ILE A 1 111 ? 0.627 10.918 8.116 1.00 79.06 111 ILE A CA 1
ATOM 900 C C . ILE A 1 111 ? 1.197 9.693 7.413 1.00 79.06 111 ILE A C 1
ATOM 902 O O . ILE A 1 111 ? 2.269 9.733 6.803 1.00 79.06 111 ILE A O 1
ATOM 906 N N . ARG A 1 112 ? 0.460 8.591 7.490 1.00 78.69 112 ARG A N 1
ATOM 907 C CA . ARG A 1 112 ? 0.802 7.332 6.852 1.00 78.69 112 ARG A CA 1
ATOM 908 C C . ARG A 1 112 ? -0.321 6.891 5.928 1.00 78.69 112 ARG A C 1
ATOM 910 O O . ARG A 1 112 ? -1.441 6.677 6.377 1.00 78.69 112 ARG A O 1
ATOM 917 N N . SER A 1 113 ? -0.003 6.699 4.653 1.00 78.00 113 SER A N 1
ATOM 918 C CA . SER A 1 113 ? -0.921 6.078 3.704 1.00 78.00 113 SER A CA 1
ATOM 919 C C . SER A 1 113 ? -0.855 4.554 3.819 1.00 78.00 113 SER A C 1
ATOM 921 O O . SER A 1 113 ? 0.220 3.947 3.810 1.00 78.00 113 SER A O 1
ATOM 923 N N . LEU A 1 114 ? -2.019 3.928 3.944 1.00 75.56 114 LEU A N 1
ATOM 924 C CA . LEU A 1 114 ? -2.198 2.486 3.941 1.00 75.56 114 LEU A CA 1
ATOM 925 C C . LEU A 1 114 ? -3.074 2.103 2.754 1.00 75.56 114 LEU A C 1
ATOM 927 O O . LEU A 1 114 ? -4.214 2.543 2.634 1.00 75.56 114 LEU A O 1
ATOM 931 N N . LEU A 1 115 ? -2.520 1.274 1.876 1.00 74.50 115 LEU A N 1
ATOM 932 C CA . LEU A 1 115 ? -3.204 0.755 0.700 1.00 74.50 115 LEU A CA 1
ATOM 933 C C . LEU A 1 115 ? -3.743 -0.638 1.017 1.00 74.50 115 LEU A C 1
ATOM 935 O O . LEU A 1 115 ? -2.972 -1.568 1.247 1.00 74.50 115 LEU A O 1
ATOM 939 N N . ILE A 1 116 ? -5.064 -0.774 1.018 1.00 74.06 116 ILE A N 1
ATOM 940 C CA . ILE A 1 116 ? -5.777 -2.026 1.257 1.00 74.06 116 ILE A CA 1
ATOM 941 C C . ILE A 1 116 ? -6.445 -2.443 -0.058 1.00 74.06 116 ILE A C 1
ATOM 943 O O . ILE A 1 116 ? -7.526 -1.950 -0.389 1.00 74.06 116 ILE A O 1
ATOM 947 N N . PRO A 1 117 ? -5.814 -3.314 -0.863 1.00 72.94 117 PRO A N 1
ATOM 948 C CA . PRO A 1 117 ? -6.464 -3.876 -2.039 1.00 72.94 117 PRO A CA 1
ATOM 949 C C . PRO A 1 117 ? -7.583 -4.842 -1.626 1.00 72.94 117 PRO A C 1
ATOM 951 O O . PRO A 1 117 ? -7.548 -5.420 -0.537 1.00 72.94 117 PRO A O 1
ATOM 954 N N . ARG A 1 118 ? -8.555 -5.063 -2.519 1.00 67.25 118 ARG A N 1
ATOM 955 C CA . ARG A 1 118 ? -9.689 -5.981 -2.293 1.00 67.25 118 ARG A CA 1
ATOM 956 C C . ARG A 1 118 ? -9.255 -7.365 -1.814 1.00 67.25 118 ARG A C 1
ATOM 958 O O . ARG A 1 118 ? -9.932 -7.974 -1.000 1.00 67.25 118 ARG A O 1
ATOM 965 N N . ASP A 1 119 ? -8.130 -7.830 -2.324 1.00 68.25 119 ASP A N 1
ATOM 966 C CA . ASP A 1 119 ? -7.579 -9.169 -2.129 1.00 68.25 119 ASP A CA 1
ATOM 967 C C . ASP A 1 119 ? -6.651 -9.263 -0.902 1.00 68.25 119 ASP A C 1
ATOM 969 O O . ASP A 1 119 ? -6.197 -10.358 -0.565 1.00 68.25 119 ASP A O 1
ATOM 973 N N . ALA A 1 120 ? -6.399 -8.147 -0.202 1.00 66.88 120 ALA A N 1
ATOM 974 C CA . ALA A 1 120 ? -5.731 -8.159 1.104 1.00 66.88 120 ALA A CA 1
ATOM 975 C C . ALA A 1 120 ? -6.670 -8.544 2.255 1.00 66.88 120 ALA A C 1
ATOM 977 O O . ALA A 1 120 ? -6.198 -8.888 3.337 1.00 66.88 120 ALA A O 1
ATOM 978 N N . LEU A 1 121 ? -7.983 -8.5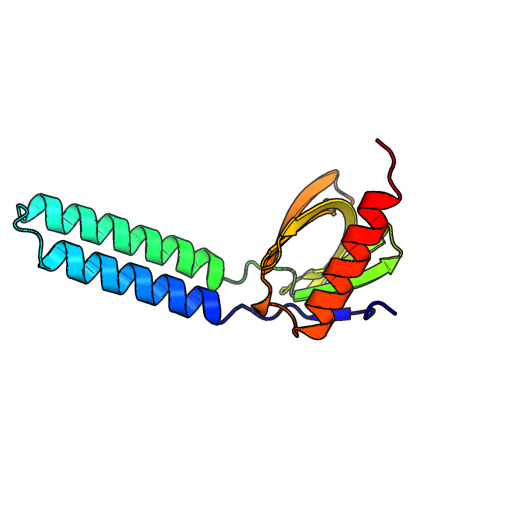05 2.028 1.00 70.12 121 LEU A N 1
ATOM 979 C CA . LEU A 1 121 ? -9.007 -8.845 3.008 1.00 70.12 121 LEU A CA 1
ATOM 980 C C . LEU A 1 121 ? -9.960 -9.903 2.440 1.00 70.12 121 LEU A C 1
ATOM 982 O O . LEU A 1 121 ? -10.174 -9.960 1.228 1.00 70.12 121 LEU A O 1
ATOM 986 N N . PRO A 1 122 ? -10.593 -10.723 3.294 1.00 70.69 122 PRO A N 1
ATOM 987 C CA . PRO A 1 122 ? -11.772 -11.483 2.899 1.00 70.69 122 PRO A CA 1
ATOM 988 C C . PRO A 1 122 ? -12.824 -10.552 2.277 1.00 70.69 122 PRO A C 1
ATOM 990 O O . PRO A 1 122 ? -13.027 -9.430 2.751 1.00 70.69 122 PRO A O 1
ATOM 993 N N . ALA A 1 123 ? -13.509 -11.011 1.227 1.00 70.38 123 ALA A N 1
ATOM 994 C CA . ALA A 1 123 ? -14.428 -10.180 0.444 1.00 70.38 123 ALA A CA 1
ATOM 995 C C . ALA A 1 123 ? -15.510 -9.495 1.303 1.00 70.38 123 ALA A C 1
ATOM 997 O O . ALA A 1 123 ? -15.836 -8.329 1.064 1.00 70.38 12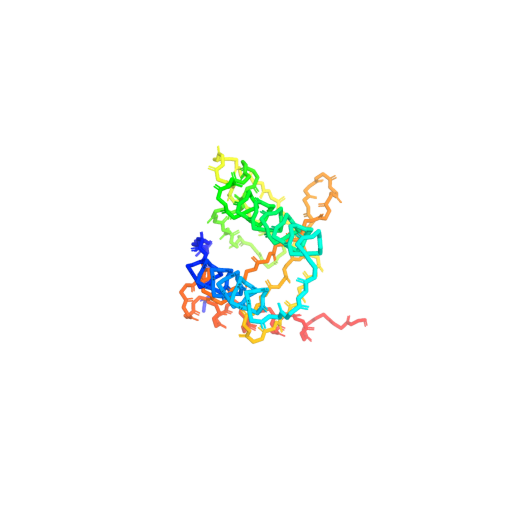3 ALA A O 1
ATOM 998 N N . ASP A 1 124 ? -16.006 -10.184 2.331 1.00 75.81 124 ASP A N 1
ATOM 999 C CA . ASP A 1 124 ? -17.011 -9.659 3.258 1.00 75.81 124 ASP A CA 1
ATOM 1000 C C . ASP A 1 124 ? -16.447 -8.559 4.159 1.00 75.81 124 ASP A C 1
ATOM 1002 O O . ASP A 1 124 ? -17.075 -7.515 4.331 1.00 75.81 124 ASP A O 1
ATOM 1006 N N . GLN A 1 125 ? -15.217 -8.727 4.658 1.00 74.25 125 GLN A N 1
ATOM 1007 C CA . GLN A 1 125 ? -14.541 -7.706 5.464 1.00 74.25 125 GLN A CA 1
ATOM 1008 C C . GLN A 1 125 ? -14.241 -6.456 4.633 1.00 74.25 125 GLN A C 1
ATOM 1010 O O . GLN A 1 125 ? -14.468 -5.341 5.100 1.00 74.25 125 GLN A O 1
ATOM 1015 N N . HIS A 1 126 ? -13.823 -6.628 3.375 1.00 77.56 126 HIS A N 1
ATOM 1016 C CA . HIS A 1 126 ? -13.639 -5.508 2.453 1.00 77.56 126 HIS A CA 1
ATOM 1017 C C . HIS A 1 126 ? -14.966 -4.791 2.160 1.00 77.56 126 HIS A C 1
ATOM 1019 O O . HIS A 1 126 ? -15.016 -3.561 2.125 1.00 77.56 126 HIS A O 1
ATOM 1025 N N . ARG A 1 127 ? -16.067 -5.535 1.975 1.00 75.12 127 ARG A N 1
ATOM 1026 C CA . ARG A 1 127 ? -17.399 -4.951 1.747 1.00 75.12 127 ARG A CA 1
ATOM 1027 C C . ARG A 1 127 ? -17.884 -4.162 2.964 1.00 75.12 127 ARG A C 1
ATOM 1029 O O . ARG A 1 127 ? -18.370 -3.047 2.776 1.00 75.12 127 ARG A O 1
ATOM 1036 N N . CYS A 1 128 ? -17.722 -4.709 4.169 1.00 79.62 128 CYS A N 1
ATOM 1037 C CA . CYS A 1 128 ? -18.070 -4.048 5.428 1.00 79.62 128 CYS A CA 1
ATOM 1038 C C . CYS A 1 128 ? -17.228 -2.791 5.666 1.00 79.62 128 CYS A C 1
ATOM 1040 O O . CYS A 1 128 ? -17.790 -1.743 5.974 1.00 79.62 128 CYS A O 1
ATOM 1042 N N . LEU A 1 129 ? -15.908 -2.866 5.454 1.00 78.62 129 LEU A N 1
ATOM 1043 C CA . LEU A 1 129 ? -15.010 -1.715 5.571 1.00 78.62 129 LEU A CA 1
ATOM 1044 C C . LEU A 1 129 ? -15.404 -0.609 4.585 1.00 78.62 129 LEU A C 1
ATOM 1046 O O . LEU A 1 129 ? -15.533 0.549 4.967 1.00 78.62 129 LEU A O 1
ATOM 1050 N N . ARG A 1 130 ? -15.677 -0.971 3.327 1.00 81.81 130 ARG A N 1
ATOM 1051 C CA . ARG A 1 130 ? -16.130 -0.030 2.295 1.00 81.81 130 ARG A CA 1
ATOM 1052 C C . ARG A 1 130 ? -17.444 0.657 2.671 1.00 81.81 130 ARG A C 1
ATOM 1054 O O . ARG A 1 130 ? -17.583 1.854 2.451 1.00 81.81 130 ARG A O 1
ATOM 1061 N N . ALA A 1 131 ? -18.412 -0.102 3.184 1.00 80.38 131 ALA A N 1
ATOM 1062 C CA . ALA A 1 131 ? -19.696 0.445 3.610 1.00 80.38 131 ALA A CA 1
ATOM 1063 C C . ALA A 1 131 ? -19.513 1.421 4.779 1.00 80.38 131 ALA A C 1
ATOM 1065 O O . ALA A 1 131 ? -20.013 2.536 4.712 1.00 80.38 131 ALA A O 1
ATOM 1066 N N . ALA A 1 132 ? -18.734 1.034 5.791 1.00 79.31 132 ALA A N 1
ATOM 1067 C CA . ALA A 1 132 ? -18.459 1.869 6.953 1.00 79.31 132 ALA A CA 1
ATOM 1068 C C . ALA A 1 132 ? -17.741 3.179 6.616 1.00 79.31 132 ALA A C 1
ATOM 1070 O O . ALA A 1 132 ? -18.104 4.221 7.150 1.00 79.31 132 ALA A O 1
ATOM 1071 N N . LEU A 1 133 ? -16.748 3.138 5.722 1.00 79.94 133 LEU A N 1
ATOM 1072 C CA . LEU A 1 133 ? -16.038 4.345 5.290 1.00 79.94 133 LEU A CA 1
ATOM 1073 C C . LEU A 1 133 ? -16.954 5.277 4.490 1.00 79.94 133 LEU A C 1
ATOM 1075 O O . LEU A 1 133 ? -16.957 6.471 4.741 1.00 79.94 133 LEU A O 1
ATOM 1079 N N . ARG A 1 134 ? -17.799 4.734 3.602 1.00 79.19 134 ARG A N 1
ATOM 1080 C CA . ARG A 1 134 ? -18.775 5.542 2.847 1.00 79.19 134 ARG A CA 1
ATOM 1081 C C . ARG A 1 134 ? -19.823 6.207 3.734 1.00 79.19 134 ARG A C 1
ATOM 1083 O O . ARG A 1 134 ? -20.157 7.354 3.488 1.00 79.19 134 ARG A O 1
ATOM 1090 N N . LEU A 1 135 ? -20.339 5.478 4.725 1.00 76.81 135 LEU A N 1
ATOM 1091 C CA . LEU A 1 135 ? -21.279 6.014 5.716 1.00 76.81 135 LEU A CA 1
ATOM 1092 C C . LEU A 1 135 ? -20.653 7.160 6.517 1.00 76.81 135 LEU A C 1
ATOM 1094 O O . LEU A 1 135 ? -21.310 8.147 6.812 1.00 76.81 135 LEU A O 1
ATOM 1098 N N . ARG A 1 136 ? -19.362 7.049 6.825 1.00 71.62 136 ARG A N 1
ATOM 1099 C CA . ARG A 1 136 ? -18.641 8.084 7.556 1.00 71.62 136 ARG A CA 1
ATOM 1100 C C . ARG A 1 136 ? -18.314 9.306 6.700 1.00 71.62 136 ARG A C 1
ATOM 1102 O O . ARG A 1 136 ? -18.455 10.413 7.197 1.00 71.62 136 ARG A O 1
ATOM 1109 N N . ASP A 1 137 ? -17.925 9.118 5.439 1.00 69.06 137 ASP A N 1
ATOM 1110 C CA . ASP A 1 137 ? -17.697 10.238 4.514 1.00 69.06 137 ASP A CA 1
ATOM 1111 C C . ASP A 1 137 ? -18.979 11.072 4.318 1.00 69.06 137 ASP A C 1
ATOM 1113 O O . ASP A 1 137 ? -18.892 12.285 4.150 1.00 69.06 137 ASP A O 1
ATOM 1117 N N . SER A 1 138 ? -20.168 10.453 4.386 1.00 64.69 138 SER A N 1
ATOM 1118 C CA . SER A 1 138 ? -21.447 11.181 4.369 1.00 64.69 138 SER A CA 1
ATOM 1119 C C . SER A 1 138 ? -21.781 11.918 5.672 1.00 64.69 138 SER A C 1
ATOM 1121 O O . SER A 1 138 ? -22.558 12.867 5.622 1.00 64.69 138 SER A O 1
ATOM 1123 N N . ASP A 1 139 ? -21.204 11.514 6.809 1.00 59.75 139 ASP A N 1
ATOM 1124 C CA . ASP A 1 139 ? -21.446 12.122 8.130 1.00 59.75 139 ASP A CA 1
ATOM 1125 C C . ASP A 1 139 ? -20.473 13.268 8.464 1.00 59.75 139 ASP A C 1
ATOM 1127 O O . ASP A 1 139 ? -20.688 13.994 9.433 1.00 59.75 139 ASP A O 1
ATOM 1131 N N . THR A 1 140 ? -19.403 13.457 7.686 1.00 50.69 140 THR A N 1
ATOM 1132 C CA . THR A 1 140 ? -18.530 14.637 7.766 1.00 50.69 140 THR A CA 1
ATOM 1133 C C . THR A 1 140 ? -18.959 15.674 6.726 1.00 50.69 140 THR A C 1
ATOM 1135 O O . THR A 1 140 ? -18.458 15.620 5.599 1.00 50.69 140 THR A O 1
ATOM 1138 N N . PRO A 1 141 ? -19.872 16.614 7.049 1.00 44.12 141 PRO A N 1
ATOM 1139 C CA . PRO A 1 141 ? -20.086 17.770 6.197 1.00 44.12 141 PRO A CA 1
ATOM 1140 C C . PRO A 1 141 ? -18.806 18.610 6.228 1.00 44.12 141 PRO A C 1
ATOM 1142 O O . PRO A 1 141 ? -18.291 18.945 7.295 1.00 44.12 141 PRO A O 1
ATOM 1145 N N . SER A 1 142 ? -18.273 18.853 5.035 1.00 41.22 142 SER A N 1
ATOM 1146 C CA . SER A 1 142 ? -17.199 19.807 4.741 1.00 41.22 142 SER A CA 1
ATOM 1147 C C . SER A 1 142 ? -17.428 21.170 5.378 1.00 41.22 142 SER A C 1
ATOM 1149 O O . SER A 1 142 ? -18.587 21.635 5.280 1.00 41.22 142 SER A O 1
#

=== Feature glossary ===
A reading guide for the features in this record.

Start from the sequence.

  · This is the polypeptide sequence — one letter per residue, N-terminus first. Length ranges from a few dozen residues for small domains to over a thousand for large multi-domain proteins.

Fold it, and you get atomic coordinates and the backbone conformation that goes with them.

  · Structure coordinates are given as an mmCIF _atom_site loop: one row per atom with element, residue name, chain id, sequence number, and x/y/z position in Å. Only the four main-chain atoms per residue are included here; side chains are omitted to keep the record compact.

  · Backbone dihedral angles. Every residue except chain termini has a φ (preceding-C → N → Cα → C) and a ψ (N → Cα → C → next-N). They are reported in degrees following the IUPAC sign convention. Secondary structure is essentially a statement about which (φ, ψ) basin each residue occupies.

  · The SS8 string is DSSP's per-residue secondary-structure call. α-helix (H) means an i→i+4 H-bond ladder; β-strand (E) means the residue participates in a β-sheet; 3₁₀ (G) and π (I) are tighter and wider helices; T/S are turns/bends; '-' is loop.

  · SS3 is a coarse helix/strand/coil call (letters a/b/c) made by the P-SEA algorithm from inter-Cα distances and dihedrals. It is less detailed than DSSP but needs only Cα positions.

Summarize the fold with a handful of shape descriptors and a per-residue structural alphabet.

  · Radius of gyration (Rg) is the root-mean-square distance of Cα atoms from their centroid — a single number for overall size and compactness. A globular domain of N residues has Rg ≈ 2.2·N^0.38 Å; an extended or disordered chain has a much larger Rg. The Cα contact count is the number of residue pairs whose Cα atoms are within 8 Å and are more than four positions apart in sequence — a standard proxy for tertiary packing density. The bounding box is the smallest axis-aligned box enclosing all Cα atoms.

  · The Foldseek 3Di string encodes local tertiary geometry as a 20-letter alphabet — one character per residue — derived from the relative positions of nearby Cα atoms. Unlike the amino-acid sequence, 3Di is a direct function of the 3D structure, so two proteins with the same fold have similar 3Di strings even at low sequence identity.

  · Solvent-accessible surface area (SASA) is the area in Å² traced out by the centre of a 1.4 Å probe sphere (a water molecule) rolled over the protein's van der Waals surface (Shrake–Rupley / Lee–Richards construction). Buried residues have near-zero SASA; fully exposed residues can exceed 200 Å². The total SASA scales roughly with the number of surface residues.

Ask how reliable the model is.

  · pLDDT (predicted Local Distance Difference Test) is AlphaFold's per-residue confidence score, ranging from 0 to 100. Values above 90 indicate high confidence (typically well-packed cores); 70–90 is confident; 50–70 low confidence; below 50 usually means the region is disordered or the prediction is unreliable there. AlphaFold stores pLDDT in the mmCIF B-factor column.

  · B-factor (Debye–Waller factor) reflects atomic displacement in the crystal lattice. It is an experimental observable (units Å²), not a prediction; low values mean the atom is pinned down, high values mean it moves or is heterogeneous across the crystal.

  · Predicted Aligned Error (PAE) is an AlphaFold confidence matrix: entry (i, j) is the expected error in the position of residue j, in ångströms, when the prediction is superimposed on the true structure at residue i. Low PAE within a block of residues means that block is internally rigid and well-predicted; high PAE between two blocks means their relative placement is uncertain even if each block individually is confident.

Place it in context: what it resembles, what it is annotated as, and how it looks.

  · Nearest PDB neighbors are the top structural matches found by Foldseek when searching this structure against the entire Protein Data Bank. Each hit reports a TM-score (0 to 1; >0.5 almost always implies the same fold) and an E-value. These are *structural* homologs — they may share no detectable sequence similarity.

  ·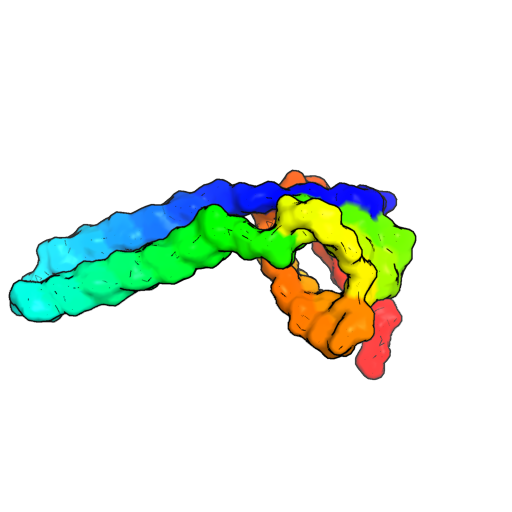 Functional annotations link the protein to curated databases. InterPro entries identify conserved domains and families by matching the sequence against member-database signatures (Pfam, PROSITE, CDD, …). Gene Ontology (GO) terms describe molecular function, biological process, and cellular component in a controlled vocabulary. CATH places the structure in a hierarchical fold classification (Class/Architecture/Topology/Homologous-superfamily). The organism is the source species.

  · Three diagnostic plots accompany the record. The Cα contact map visualizes the tertiary structure as a 2D adjacency matrix (8 Å cutoff, sequence-local contacts suppressed). The Ramachandran plot shows the distribution of backbone (φ, ψ) torsions, with points in the α and β basins reflecting secondary structure content. The PAE plot shows AlphaFold's inter-residue confidence as a color matrix.

  · Six rendered views show the 3D structure from the faces of a cube — i.e. along ±x, ±y, ±z. Rendering representation is drawn randomly per protein from cartoon (secondary-structure ribbons), sticks (backbone bonds), or molecular surface; coloring is either N→C rainbow (blue at the N-terminus through red at the C-terminus) or one color per chain.